Protein AF-A0A016SNQ9-F1 (afdb_monomer_lite)

pLDDT: mean 70.48, std 19.73, range [22.2, 92.62]

Sequence (154 aa):
MNQQQFGVANSLGPFFGTAPMDGIFGLNGFNEYPNLNAPMPSVKHFMDKQQFTVWMNRRVAISKGAIGGYITYGAYDKTNCEPQIYYAPLAVANRWIVNIAGFSIGSFTRTANEHVRLQCLETASQDIKHMFFRPYPTLVQHGLVFQKGFSTIF

Structure (mmCIF, N/CA/C/O backbone):
data_AF-A0A016SNQ9-F1
#
_entry.id   AF-A0A016SNQ9-F1
#
loop_
_atom_site.group_PDB
_atom_site.id
_atom_site.type_symbol
_atom_site.label_atom_id
_atom_site.label_alt_id
_atom_site.label_comp_id
_atom_site.label_asym_id
_atom_site.label_entity_id
_atom_site.label_seq_id
_atom_site.pdbx_PDB_ins_code
_atom_site.Cartn_x
_atom_site.Cartn_y
_atom_site.Cartn_z
_atom_site.occupancy
_atom_site.B_iso_or_equiv
_atom_site.auth_seq_id
_atom_site.auth_comp_id
_atom_site.auth_asym_id
_atom_site.auth_atom_id
_atom_site.pdbx_PDB_model_num
ATOM 1 N N . MET A 1 1 ? -2.974 -7.582 27.290 1.00 40.34 1 MET A N 1
ATOM 2 C CA . MET A 1 1 ? -3.167 -6.521 26.277 1.00 40.34 1 MET A CA 1
ATOM 3 C C . MET A 1 1 ? -1.834 -6.337 25.575 1.00 40.34 1 MET A C 1
ATOM 5 O O . MET A 1 1 ? -0.860 -6.068 26.265 1.00 40.34 1 MET A O 1
ATOM 9 N N . ASN A 1 2 ? -1.754 -6.546 24.261 1.00 60.66 2 ASN A N 1
ATOM 10 C CA . ASN A 1 2 ? -0.506 -6.318 23.528 1.00 60.66 2 ASN A CA 1
ATOM 11 C C . ASN A 1 2 ? -0.362 -4.808 23.297 1.00 60.66 2 ASN A C 1
ATOM 13 O O . ASN A 1 2 ? -1.221 -4.202 22.661 1.00 60.66 2 ASN A O 1
ATOM 17 N N . GLN A 1 3 ? 0.668 -4.192 23.878 1.00 78.88 3 GLN A N 1
ATOM 18 C CA . GLN A 1 3 ? 0.899 -2.751 23.784 1.00 78.88 3 GLN A CA 1
ATOM 19 C C . GLN A 1 3 ? 1.616 -2.425 22.471 1.00 78.88 3 GLN A C 1
ATOM 21 O O . GLN A 1 3 ? 2.783 -2.768 22.296 1.00 78.88 3 GLN A O 1
ATOM 26 N N . GLN A 1 4 ? 0.923 -1.749 21.553 1.00 85.00 4 GLN A N 1
ATOM 27 C CA . GLN A 1 4 ? 1.560 -1.152 20.383 1.00 85.00 4 GLN A CA 1
ATOM 28 C C . GLN A 1 4 ? 2.214 0.174 20.784 1.00 85.00 4 GLN A C 1
ATOM 30 O O . GLN A 1 4 ? 1.562 1.051 21.349 1.00 85.00 4 GLN A O 1
ATOM 35 N N . GLN A 1 5 ? 3.503 0.320 20.484 1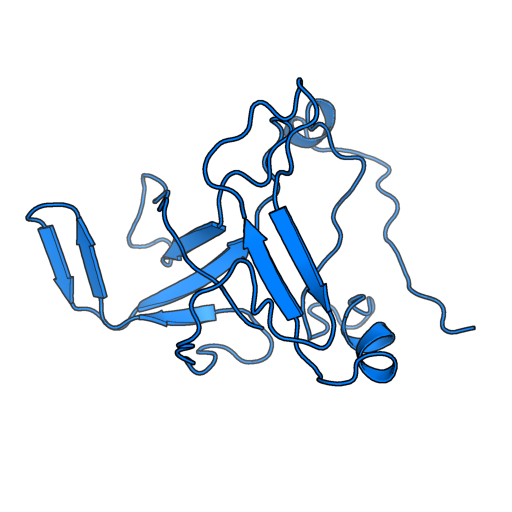.00 87.12 5 GLN A N 1
ATOM 36 C CA . GLN A 1 5 ? 4.227 1.574 20.679 1.00 87.12 5 GLN A CA 1
ATOM 37 C C . GLN A 1 5 ? 3.929 2.538 19.525 1.00 87.12 5 GLN A C 1
ATOM 39 O O . GLN A 1 5 ? 3.880 2.125 18.364 1.00 87.12 5 GLN A O 1
ATOM 44 N N . PHE A 1 6 ? 3.782 3.824 19.842 1.00 85.12 6 PHE A N 1
ATOM 45 C CA . PHE A 1 6 ? 3.631 4.899 18.865 1.00 85.12 6 PHE A CA 1
ATOM 46 C C . PHE A 1 6 ? 4.551 6.062 19.231 1.00 85.12 6 PHE A C 1
ATOM 48 O O . PHE A 1 6 ? 4.751 6.360 20.409 1.00 85.12 6 PHE A O 1
ATOM 55 N N . GLY A 1 7 ? 5.120 6.710 18.216 1.00 86.06 7 GLY A N 1
ATOM 56 C CA . GLY A 1 7 ? 5.853 7.957 18.402 1.00 86.06 7 GLY A CA 1
ATOM 57 C C . GLY A 1 7 ? 4.883 9.131 18.519 1.00 86.06 7 GLY A C 1
ATOM 58 O O . GLY A 1 7 ? 3.954 9.236 17.723 1.00 86.06 7 GLY A O 1
ATOM 59 N N . VAL A 1 8 ? 5.119 10.023 19.482 1.00 89.94 8 VAL A N 1
ATOM 60 C CA . VAL A 1 8 ? 4.399 11.298 19.608 1.00 89.94 8 VAL A CA 1
ATOM 61 C C . VAL A 1 8 ? 5.317 12.406 19.105 1.00 89.94 8 VAL A C 1
ATOM 63 O O . VAL A 1 8 ? 6.408 12.606 19.639 1.00 89.94 8 VAL A O 1
ATOM 66 N N . ALA A 1 9 ? 4.906 13.091 18.038 1.00 88.38 9 ALA A N 1
ATOM 67 C CA . ALA A 1 9 ? 5.702 14.151 17.436 1.00 88.38 9 ALA A CA 1
ATOM 68 C C . ALA A 1 9 ? 5.522 15.470 18.205 1.00 88.38 9 ALA A C 1
ATOM 70 O O . ALA A 1 9 ? 4.417 15.991 18.296 1.00 88.38 9 ALA A O 1
ATOM 71 N N . ASN A 1 10 ? 6.624 16.036 18.705 1.00 92.62 10 ASN A N 1
ATOM 72 C CA . ASN A 1 10 ? 6.641 17.360 19.353 1.00 92.62 10 ASN A CA 1
ATOM 73 C C . ASN A 1 10 ? 6.972 18.501 18.377 1.00 92.62 10 ASN A C 1
ATOM 75 O O . ASN A 1 10 ? 6.979 19.670 18.748 1.00 92.62 10 ASN A O 1
ATOM 79 N N . SER A 1 11 ? 7.311 18.157 17.137 1.00 90.94 11 SER A N 1
ATOM 80 C CA . SER A 1 11 ? 7.607 19.091 16.059 1.00 90.94 11 SER A CA 1
ATOM 81 C C . SER A 1 11 ? 7.213 18.446 14.739 1.00 90.94 11 SER A C 1
ATOM 83 O O . SER A 1 11 ? 7.412 17.243 14.545 1.00 90.94 11 SER A O 1
ATOM 85 N N . LEU A 1 12 ? 6.641 19.246 13.846 1.00 86.81 12 LEU A N 1
ATOM 86 C CA . LEU A 1 12 ? 6.152 18.816 12.546 1.00 86.81 12 LEU A CA 1
ATOM 87 C C . LEU A 1 12 ? 6.875 19.597 11.451 1.00 86.81 12 LEU A C 1
ATOM 89 O O . LEU A 1 12 ? 7.031 20.815 11.533 1.00 86.81 12 LEU A O 1
ATOM 93 N N . GLY A 1 13 ? 7.300 18.894 10.401 1.00 85.19 13 GLY A N 1
ATOM 94 C CA . GLY A 1 13 ? 7.767 19.553 9.184 1.00 85.19 13 GLY A CA 1
ATOM 95 C C . GLY A 1 13 ? 6.623 20.332 8.512 1.00 85.19 13 GLY A C 1
ATOM 96 O O . GLY A 1 13 ? 5.469 19.920 8.645 1.00 85.19 13 GLY A O 1
ATOM 97 N N . PRO A 1 14 ? 6.908 21.399 7.739 1.00 84.62 14 PRO A N 1
ATOM 98 C CA . PRO A 1 14 ? 5.875 22.286 7.188 1.00 84.62 14 PRO A CA 1
ATOM 99 C C . PRO A 1 14 ? 4.747 21.576 6.424 1.00 84.62 14 PRO A C 1
ATOM 101 O O . PRO A 1 14 ? 3.592 21.972 6.525 1.00 84.62 14 PRO A O 1
ATOM 104 N N . PHE A 1 15 ? 5.065 20.490 5.709 1.00 79.69 15 PHE A N 1
ATOM 105 C CA . PHE A 1 15 ? 4.081 19.672 4.992 1.00 79.69 15 PHE A CA 1
ATOM 106 C C . PHE A 1 15 ? 3.012 19.057 5.910 1.00 79.69 15 PHE A C 1
ATOM 108 O O . PHE A 1 15 ? 1.847 18.986 5.535 1.00 79.69 15 PHE A O 1
ATOM 115 N N . PHE A 1 16 ? 3.391 18.622 7.113 1.00 79.56 16 PHE A N 1
ATOM 116 C CA . PHE A 1 16 ? 2.464 17.983 8.048 1.00 79.56 16 PHE A CA 1
ATOM 117 C C . PHE A 1 16 ? 1.517 18.986 8.714 1.00 79.56 16 PHE A C 1
ATOM 119 O O . PHE A 1 16 ? 0.454 18.588 9.164 1.00 79.56 16 PHE A O 1
ATOM 126 N N . GLY A 1 17 ? 1.856 20.281 8.732 1.00 81.06 17 GLY A N 1
ATOM 127 C CA . GLY A 1 17 ? 0.973 21.325 9.265 1.00 81.06 17 GLY A CA 1
ATOM 128 C C . GLY A 1 17 ? -0.248 21.624 8.389 1.00 81.06 17 GLY A C 1
ATOM 129 O O . GLY A 1 17 ? -1.210 22.216 8.867 1.00 81.06 17 GLY A O 1
ATOM 130 N N . THR A 1 18 ? -0.225 21.224 7.114 1.00 80.81 18 THR A N 1
ATOM 131 C CA . THR A 1 18 ? -1.341 21.404 6.168 1.00 80.81 18 THR A CA 1
ATOM 132 C C . THR A 1 18 ? -1.946 20.082 5.705 1.00 80.81 18 THR A C 1
ATOM 134 O O . THR A 1 18 ? -2.911 20.078 4.938 1.00 80.81 18 THR A O 1
ATOM 137 N N . ALA A 1 19 ? -1.397 18.956 6.162 1.00 75.88 19 ALA A N 1
ATOM 138 C CA . ALA A 1 19 ? -1.917 17.646 5.832 1.00 75.88 19 ALA A CA 1
ATOM 139 C C . ALA A 1 19 ? -3.241 17.388 6.566 1.00 75.88 19 ALA A C 1
ATOM 141 O O . ALA A 1 19 ? -3.302 17.582 7.775 1.00 75.88 19 ALA A O 1
ATOM 142 N N . PRO A 1 20 ? -4.300 16.915 5.882 1.00 75.06 20 PRO A N 1
ATOM 143 C CA . PRO A 1 20 ? -5.541 16.498 6.509 1.00 75.06 20 PRO A CA 1
ATOM 144 C C . PRO A 1 20 ? -5.375 15.078 7.071 1.00 75.06 20 PRO A C 1
ATOM 146 O O . PRO A 1 20 ? -6.101 14.168 6.686 1.00 75.06 20 PRO A O 1
ATOM 149 N N . MET A 1 21 ? -4.359 14.884 7.912 1.00 77.62 21 MET A N 1
ATOM 150 C CA . MET A 1 21 ? -4.069 13.639 8.615 1.00 77.62 21 MET A CA 1
ATOM 151 C C . MET A 1 21 ? -3.381 13.963 9.942 1.00 77.62 21 MET A C 1
ATOM 153 O O . MET A 1 21 ? -2.516 14.835 9.996 1.00 77.62 21 MET A O 1
ATOM 157 N N . ASP A 1 22 ? -3.721 13.221 10.992 1.00 80.94 22 ASP A N 1
ATOM 158 C CA . ASP A 1 22 ? -3.158 13.439 12.331 1.00 80.94 22 ASP A CA 1
ATOM 159 C C . ASP A 1 22 ? -1.850 12.664 12.563 1.00 80.94 22 ASP A C 1
ATOM 161 O O . ASP A 1 22 ? -1.132 12.892 13.536 1.00 80.94 22 ASP A O 1
ATOM 165 N N . GLY A 1 23 ? -1.517 11.727 11.672 1.00 81.50 23 GLY A N 1
ATOM 166 C CA . GLY A 1 23 ? -0.340 10.879 11.811 1.00 81.50 23 GLY A CA 1
ATOM 167 C C . GLY A 1 23 ? -0.191 9.869 10.681 1.00 81.50 23 GLY A C 1
ATOM 168 O O . GLY A 1 23 ? -0.921 9.896 9.696 1.00 81.50 23 GLY A O 1
ATOM 169 N N . ILE A 1 24 ? 0.786 8.971 10.830 1.00 81.62 24 ILE A N 1
ATOM 170 C CA . ILE A 1 24 ? 1.095 7.926 9.850 1.00 81.62 24 ILE A CA 1
ATOM 171 C C . ILE A 1 24 ? 1.019 6.567 10.535 1.00 81.62 24 ILE A C 1
ATOM 173 O O . ILE A 1 24 ? 1.706 6.323 11.529 1.00 81.62 24 ILE A O 1
ATOM 177 N N . PHE A 1 25 ? 0.245 5.653 9.953 1.00 82.81 25 PHE A N 1
ATOM 178 C CA . PHE A 1 25 ? 0.221 4.254 10.360 1.00 82.81 25 PHE A CA 1
ATOM 179 C C . PHE A 1 25 ? 1.073 3.404 9.410 1.00 82.81 25 PHE A C 1
ATOM 181 O O . PHE A 1 25 ? 0.754 3.234 8.234 1.00 82.81 25 PHE A O 1
ATOM 188 N N . GLY A 1 26 ? 2.192 2.878 9.911 1.00 78.44 26 GLY A N 1
ATOM 189 C CA . GLY A 1 26 ? 3.116 2.073 9.114 1.00 78.44 26 GLY A CA 1
ATOM 190 C C . GLY A 1 26 ? 2.591 0.660 8.848 1.00 78.44 26 GLY A C 1
ATOM 191 O O . GLY A 1 26 ? 2.412 -0.119 9.779 1.00 78.44 26 GLY A O 1
ATOM 192 N N . LEU A 1 27 ? 2.442 0.298 7.571 1.00 80.06 27 LEU A N 1
ATOM 193 C CA . LEU A 1 27 ? 2.021 -1.041 7.124 1.00 80.06 27 LEU A CA 1
ATOM 194 C C . LEU A 1 27 ? 3.203 -1.981 6.816 1.00 80.06 27 LEU A C 1
ATOM 196 O O . LEU A 1 27 ? 3.086 -2.935 6.048 1.00 80.06 27 LEU A O 1
ATOM 200 N N . ASN A 1 28 ? 4.379 -1.712 7.380 1.00 76.31 28 ASN A N 1
ATOM 201 C CA . ASN A 1 28 ? 5.527 -2.599 7.218 1.00 76.31 28 ASN A CA 1
ATOM 202 C C . ASN A 1 28 ? 5.288 -3.900 7.988 1.00 76.31 28 ASN A C 1
ATOM 204 O O . ASN A 1 28 ? 5.091 -3.871 9.200 1.00 76.31 28 ASN A O 1
ATOM 208 N N . GLY A 1 29 ? 5.370 -5.042 7.299 1.00 74.88 29 GLY A N 1
ATOM 209 C CA . GLY A 1 29 ? 5.317 -6.374 7.920 1.00 74.88 29 GLY A CA 1
ATOM 210 C C . GLY A 1 29 ? 6.563 -6.728 8.746 1.00 74.88 29 GLY A C 1
ATOM 211 O O . GLY A 1 29 ? 6.655 -7.821 9.296 1.00 74.88 29 GLY A O 1
ATOM 212 N N . PHE A 1 30 ? 7.527 -5.813 8.825 1.00 79.25 30 PHE A N 1
ATOM 213 C CA . PHE A 1 30 ? 8.840 -5.983 9.434 1.00 79.25 30 PHE A CA 1
ATOM 214 C C . PHE A 1 30 ? 9.200 -4.755 10.275 1.00 79.25 30 PHE A C 1
ATOM 216 O O . PHE A 1 30 ? 8.778 -3.632 9.991 1.00 79.25 30 PHE A O 1
ATOM 223 N N . ASN A 1 31 ? 10.025 -4.974 11.296 1.00 80.88 31 ASN A N 1
ATOM 224 C CA . ASN A 1 31 ? 10.579 -3.900 12.109 1.00 80.88 31 ASN A CA 1
ATOM 225 C C . ASN A 1 31 ? 11.762 -3.271 11.371 1.00 80.88 31 ASN A C 1
ATOM 227 O O . ASN A 1 31 ? 12.796 -3.909 11.186 1.00 80.88 31 ASN A O 1
ATOM 231 N N . GLU A 1 32 ? 11.607 -2.020 10.944 1.00 73.94 32 GLU A N 1
ATOM 232 C CA . GLU A 1 32 ? 12.691 -1.262 10.306 1.00 73.94 32 GLU A CA 1
ATOM 233 C C . GLU A 1 32 ? 13.716 -0.757 11.335 1.00 73.94 32 GLU A C 1
ATOM 235 O O . GLU A 1 32 ? 14.891 -0.594 11.012 1.00 73.94 32 GLU A O 1
ATOM 240 N N . TYR A 1 33 ? 13.288 -0.572 12.589 1.00 77.19 33 TYR A N 1
ATOM 241 C CA . TYR A 1 33 ? 14.124 -0.091 13.685 1.00 77.19 33 TYR A CA 1
ATOM 242 C C . TYR A 1 33 ? 14.162 -1.108 14.836 1.00 77.19 33 TYR A C 1
ATOM 244 O O . TYR A 1 33 ? 13.114 -1.645 15.194 1.00 77.19 33 TYR A O 1
ATOM 252 N N . PRO A 1 34 ? 15.325 -1.342 15.476 1.00 78.50 34 PRO A N 1
ATOM 253 C CA . PRO A 1 34 ? 15.452 -2.342 16.543 1.00 78.50 34 PRO A CA 1
ATOM 254 C C . PRO A 1 34 ? 14.572 -2.070 17.769 1.00 78.50 34 PRO A C 1
ATOM 256 O O . PRO A 1 34 ? 14.089 -3.000 18.404 1.00 78.50 34 PRO A O 1
ATOM 259 N N . ASN A 1 35 ? 14.356 -0.790 18.088 1.00 82.06 35 ASN A N 1
ATOM 260 C CA . ASN A 1 35 ? 13.697 -0.354 19.323 1.00 82.06 35 ASN A CA 1
ATOM 261 C C . ASN A 1 35 ? 12.247 0.106 19.108 1.00 82.06 35 ASN A C 1
ATOM 263 O O . ASN A 1 35 ? 11.654 0.685 20.015 1.00 82.06 35 ASN A O 1
ATOM 267 N N . LEU A 1 36 ? 11.692 -0.092 17.909 1.00 79.69 36 LEU A N 1
ATOM 268 C CA . LEU A 1 36 ? 10.321 0.293 17.596 1.00 79.69 36 LEU A CA 1
ATOM 269 C C . LEU A 1 36 ? 9.654 -0.794 16.760 1.00 79.69 36 LEU A C 1
ATOM 271 O O . LEU A 1 36 ? 9.965 -0.976 15.582 1.00 79.69 36 LEU A O 1
ATOM 275 N N . ASN A 1 37 ? 8.713 -1.498 17.385 1.00 85.19 37 ASN A N 1
ATOM 276 C CA . ASN A 1 37 ? 7.942 -2.524 16.700 1.00 85.19 37 ASN A CA 1
ATOM 277 C C . ASN A 1 37 ? 6.929 -1.887 15.747 1.00 85.19 37 ASN A C 1
ATOM 279 O O . ASN A 1 37 ? 6.117 -1.050 16.153 1.00 85.19 37 ASN A O 1
ATOM 283 N N . ALA A 1 38 ? 6.953 -2.315 14.487 1.00 83.12 38 ALA A N 1
ATOM 284 C CA . ALA A 1 38 ? 5.932 -1.946 13.524 1.00 83.12 38 ALA A CA 1
ATOM 285 C C . ALA A 1 38 ? 4.563 -2.516 13.958 1.00 83.12 38 ALA A C 1
ATOM 287 O O . ALA A 1 38 ? 4.511 -3.587 14.572 1.00 83.12 38 ALA A O 1
ATOM 288 N N . PRO A 1 39 ? 3.447 -1.849 13.620 1.00 84.12 39 PRO A N 1
ATOM 289 C CA . PRO A 1 39 ? 2.114 -2.319 13.992 1.00 84.12 39 PRO A CA 1
ATOM 290 C C . PRO A 1 39 ? 1.735 -3.687 13.419 1.00 84.12 39 PRO A C 1
ATOM 292 O O . PRO A 1 39 ? 1.136 -4.507 14.115 1.00 84.12 39 PRO A O 1
ATOM 295 N N . MET A 1 40 ? 2.089 -3.957 12.158 1.00 84.12 40 MET A N 1
ATOM 296 C CA . MET A 1 40 ? 1.632 -5.157 11.443 1.00 84.12 40 MET A CA 1
ATOM 297 C C . MET A 1 40 ? 2.084 -6.480 12.088 1.00 84.12 40 MET A C 1
ATOM 299 O O . MET A 1 40 ? 1.239 -7.362 12.260 1.00 84.12 40 MET A O 1
ATOM 303 N N . PRO A 1 41 ? 3.353 -6.640 12.522 1.00 84.44 41 PRO A N 1
ATOM 304 C CA . PRO A 1 41 ? 3.776 -7.795 13.313 1.00 84.44 41 PRO A CA 1
ATOM 305 C C . PRO A 1 41 ? 2.919 -8.085 14.550 1.00 84.44 41 PRO A C 1
ATOM 307 O O . PRO A 1 41 ? 2.729 -9.255 14.879 1.00 84.44 41 PRO A O 1
ATOM 310 N N . SER A 1 42 ? 2.396 -7.053 15.217 1.00 84.56 42 SER A N 1
ATOM 311 C CA . SER A 1 42 ? 1.558 -7.192 16.414 1.00 84.56 42 SER A CA 1
ATOM 312 C C . SER A 1 42 ? 0.150 -7.690 16.080 1.00 84.56 42 SER A C 1
ATOM 314 O O . SER A 1 42 ? -0.436 -8.451 16.852 1.00 84.56 42 SER A O 1
ATOM 316 N N . VAL A 1 43 ? -0.398 -7.282 14.929 1.00 85.00 43 VAL A N 1
ATOM 317 C CA . VAL A 1 43 ? -1.775 -7.613 14.526 1.00 85.00 43 VAL A CA 1
ATOM 318 C C . VAL A 1 43 ? -1.895 -8.882 13.682 1.00 85.00 43 VAL A C 1
ATOM 320 O O . VAL A 1 43 ? -2.992 -9.420 13.564 1.00 85.00 43 VAL A O 1
ATOM 323 N N . L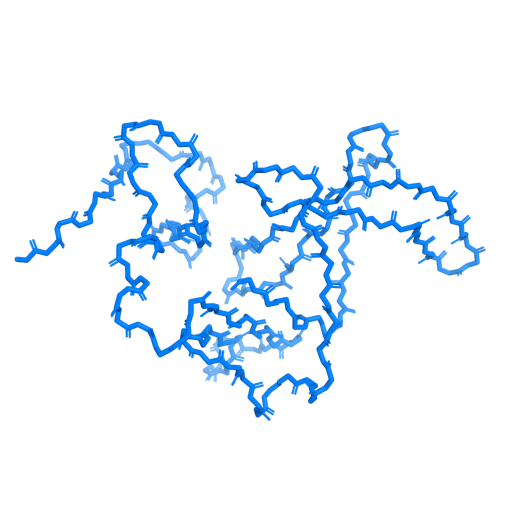YS A 1 44 ? -0.786 -9.417 13.151 1.00 82.69 44 LYS A N 1
ATOM 324 C CA . LYS A 1 44 ? -0.782 -10.617 12.288 1.00 82.69 44 LYS A CA 1
ATOM 325 C C . LYS A 1 44 ? -1.474 -11.840 12.904 1.00 82.69 44 LYS A C 1
ATOM 327 O O . LYS A 1 44 ? -1.985 -12.679 12.178 1.00 82.69 44 LYS A O 1
ATOM 332 N N . HIS A 1 45 ? -1.476 -11.951 14.235 1.00 84.44 45 HIS A N 1
ATOM 333 C CA . HIS A 1 45 ? -2.084 -13.070 14.962 1.00 84.44 45 HIS A CA 1
ATOM 334 C C . HIS A 1 45 ? -3.617 -13.031 14.968 1.00 84.44 45 HIS A C 1
ATOM 336 O O . HIS A 1 45 ? -4.245 -14.039 15.271 1.00 84.44 45 HIS A O 1
ATOM 342 N N . PHE A 1 46 ? -4.207 -11.883 14.631 1.00 86.38 46 PHE A N 1
ATOM 343 C CA . PHE A 1 46 ? -5.653 -11.692 14.525 1.00 86.38 46 PHE A CA 1
ATOM 344 C C . PHE A 1 46 ? -6.149 -11.778 13.075 1.00 86.38 46 PHE A C 1
ATOM 346 O O . PHE A 1 46 ? -7.305 -11.468 12.808 1.00 86.38 46 PHE A O 1
ATOM 353 N N . MET A 1 47 ? -5.276 -12.145 12.134 1.00 86.38 47 MET A N 1
ATOM 354 C CA . MET A 1 47 ? -5.593 -12.216 10.713 1.00 86.38 47 MET A CA 1
ATOM 355 C C . MET A 1 47 ? -5.644 -13.669 10.250 1.00 86.38 47 MET A C 1
ATOM 357 O O . MET A 1 47 ? -4.691 -14.417 10.467 1.00 86.38 47 MET A O 1
ATOM 361 N N . ASP A 1 48 ? -6.710 -14.040 9.539 1.00 88.56 48 ASP A N 1
ATOM 362 C CA . ASP A 1 48 ? -6.866 -15.385 8.961 1.00 88.56 48 ASP A CA 1
ATOM 363 C C . ASP A 1 48 ? -5.730 -15.733 7.989 1.00 88.56 48 ASP A C 1
ATOM 365 O O . ASP A 1 48 ? -5.284 -16.878 7.897 1.00 88.56 48 ASP A O 1
ATOM 369 N N . LYS A 1 49 ? -5.238 -14.726 7.260 1.00 84.62 49 LYS A N 1
ATOM 370 C CA . LYS A 1 49 ? -4.041 -14.807 6.422 1.00 84.62 49 LYS A CA 1
ATOM 371 C C . LYS A 1 49 ? -3.075 -13.696 6.802 1.00 84.62 49 LYS A C 1
ATOM 373 O O . LYS A 1 49 ? -3.485 -12.567 7.034 1.00 84.62 49 LYS A O 1
ATOM 378 N N . GLN A 1 50 ? -1.779 -13.978 6.804 1.00 85.31 50 GLN A N 1
ATOM 379 C CA . GLN A 1 50 ? -0.749 -12.975 7.096 1.00 85.31 50 GLN A CA 1
ATOM 380 C C . GLN A 1 50 ? -0.486 -12.084 5.874 1.00 85.31 50 GLN A C 1
ATOM 382 O O . GLN A 1 50 ? 0.592 -12.120 5.297 1.00 85.31 50 GLN A O 1
ATOM 387 N N . GLN A 1 51 ? -1.508 -11.340 5.457 1.00 83.56 51 GLN A N 1
ATOM 388 C CA . GLN A 1 51 ? -1.480 -10.432 4.315 1.00 83.56 51 GLN A CA 1
ATOM 389 C C . GLN A 1 51 ? -2.470 -9.284 4.518 1.00 83.56 51 GLN A C 1
ATOM 391 O O . GLN A 1 51 ? -3.440 -9.398 5.279 1.00 83.56 51 GLN A O 1
ATOM 396 N N . PHE A 1 52 ? -2.284 -8.215 3.758 1.00 84.44 52 PHE A N 1
ATOM 397 C CA . PHE A 1 52 ? -3.294 -7.187 3.561 1.00 84.44 52 PHE A CA 1
ATOM 398 C C . PHE A 1 52 ? -3.393 -6.783 2.087 1.00 84.44 52 PHE A C 1
ATOM 400 O O . PHE A 1 52 ? -2.449 -6.913 1.308 1.00 84.44 52 PHE A O 1
ATOM 407 N N . THR A 1 53 ? -4.568 -6.297 1.698 1.00 83.62 53 THR A N 1
ATOM 408 C CA . THR A 1 53 ? -4.830 -5.770 0.354 1.00 83.62 53 THR A CA 1
ATOM 409 C C . THR A 1 53 ? -5.155 -4.291 0.460 1.00 83.62 53 THR A C 1
ATOM 411 O O . THR A 1 53 ? -5.989 -3.911 1.280 1.00 83.62 53 THR A O 1
ATOM 414 N N . VAL A 1 54 ? -4.512 -3.461 -0.362 1.00 84.00 54 VAL A N 1
ATOM 415 C CA . VAL A 1 54 ? -4.822 -2.031 -0.461 1.00 84.00 54 VAL A CA 1
ATOM 416 C C . VAL A 1 54 ? -5.481 -1.763 -1.804 1.00 84.00 54 VAL A C 1
ATOM 418 O O . VAL A 1 54 ? -4.864 -1.943 -2.854 1.00 84.00 54 VAL A O 1
ATOM 421 N N . TRP A 1 55 ? -6.721 -1.291 -1.760 1.00 82.56 55 TRP A N 1
ATOM 422 C CA . TRP A 1 55 ? -7.419 -0.753 -2.916 1.00 82.56 55 TRP A CA 1
ATOM 423 C C . TRP A 1 55 ? -7.574 0.757 -2.762 1.00 82.56 55 TRP A C 1
ATOM 425 O O . TRP A 1 55 ? -7.972 1.252 -1.709 1.00 82.56 55 TRP A O 1
ATOM 435 N N . MET A 1 56 ? -7.275 1.502 -3.823 1.00 78.81 56 MET A N 1
ATOM 436 C CA . MET A 1 56 ? -7.385 2.960 -3.837 1.00 78.81 56 MET A CA 1
ATOM 437 C C . MET A 1 56 ? -8.292 3.379 -4.983 1.00 78.81 56 MET A C 1
ATOM 439 O O . MET A 1 56 ? -8.072 3.004 -6.141 1.00 78.81 56 MET A O 1
ATOM 443 N N . ASN A 1 57 ? -9.301 4.182 -4.669 1.00 77.44 57 ASN A N 1
ATOM 444 C CA . ASN A 1 57 ? -10.238 4.656 -5.666 1.00 77.44 57 ASN A CA 1
ATOM 445 C C . ASN A 1 57 ? -9.587 5.739 -6.540 1.00 77.44 57 ASN A C 1
ATOM 447 O O . ASN A 1 57 ? -8.831 6.589 -6.077 1.00 77.44 57 ASN A O 1
ATOM 451 N N . ARG A 1 58 ? -9.873 5.722 -7.844 1.00 68.62 58 ARG A N 1
ATOM 452 C CA . ARG A 1 58 ? -9.111 6.501 -8.831 1.00 68.62 58 ARG A CA 1
ATOM 453 C C . ARG A 1 58 ? -9.397 8.003 -8.773 1.00 68.62 58 ARG A C 1
ATOM 455 O O . ARG A 1 58 ? -8.548 8.783 -9.212 1.00 68.62 58 ARG A O 1
ATOM 462 N N . ARG A 1 59 ? -10.594 8.396 -8.324 1.00 61.47 59 ARG A N 1
ATOM 463 C CA . ARG A 1 59 ? -11.083 9.782 -8.241 1.00 61.47 59 ARG A CA 1
ATOM 464 C C . ARG A 1 59 ? -12.294 9.828 -7.328 1.00 61.47 59 ARG A C 1
ATOM 466 O O . ARG A 1 59 ? -13.310 9.221 -7.655 1.00 61.47 59 ARG A O 1
ATOM 473 N N . VAL A 1 60 ? -12.236 10.611 -6.265 1.00 55.81 60 VAL A N 1
ATOM 474 C CA . VAL A 1 60 ? -13.423 10.874 -5.459 1.00 55.81 60 VAL A CA 1
ATOM 475 C C . VAL A 1 60 ? -13.464 12.329 -5.046 1.00 55.81 60 VAL A C 1
ATOM 477 O O . VAL A 1 60 ? -12.465 12.912 -4.645 1.00 55.81 60 VAL A O 1
ATOM 480 N N . ALA A 1 61 ? -14.650 12.923 -5.146 1.00 58.38 61 ALA A N 1
ATOM 481 C CA . ALA A 1 61 ? -14.964 14.116 -4.382 1.00 58.38 61 ALA A CA 1
ATOM 482 C C . ALA A 1 61 ? -15.155 13.670 -2.924 1.00 58.38 61 ALA A C 1
ATOM 484 O O . ALA A 1 61 ? -16.288 13.537 -2.470 1.00 58.38 61 ALA A O 1
ATOM 485 N N . ILE A 1 62 ? -14.063 13.352 -2.217 1.00 58.88 62 ILE A N 1
ATOM 486 C CA . ILE A 1 62 ? -14.111 12.874 -0.822 1.00 58.88 62 ILE A CA 1
ATOM 487 C C . ILE A 1 62 ? -14.801 13.910 0.072 1.00 58.88 62 ILE A C 1
ATOM 489 O O . ILE A 1 62 ? -15.584 13.550 0.946 1.00 58.88 62 ILE A O 1
ATOM 493 N N . SER A 1 63 ? -14.665 15.198 -0.263 1.00 59.69 63 SER A N 1
ATOM 494 C CA . SER A 1 63 ? -15.424 16.309 0.329 1.00 59.69 63 SER A CA 1
ATOM 495 C C . SER A 1 63 ? -16.954 16.197 0.204 1.00 59.69 63 SER A C 1
ATOM 497 O O . SER A 1 63 ? -17.672 16.945 0.861 1.00 59.69 63 SER A O 1
ATOM 499 N N . LYS A 1 64 ? -17.467 15.269 -0.614 1.00 63.19 64 LYS A N 1
ATOM 500 C CA . LYS A 1 64 ? -18.892 14.939 -0.776 1.00 63.19 64 LYS A CA 1
ATOM 501 C C . LYS A 1 64 ? -19.259 13.553 -0.217 1.00 63.19 64 LYS A C 1
ATOM 503 O O . LYS A 1 64 ? -20.327 13.042 -0.537 1.00 63.19 64 LYS A O 1
ATOM 508 N N . GLY A 1 65 ? -18.386 12.939 0.589 1.00 65.50 65 GLY A N 1
ATOM 509 C CA . GLY A 1 65 ? -18.650 11.674 1.289 1.00 65.50 65 GLY A CA 1
ATOM 510 C C . GLY A 1 65 ? -18.368 10.401 0.484 1.00 65.50 65 GLY A C 1
ATOM 511 O O . GLY A 1 65 ? -18.860 9.333 0.838 1.00 65.50 65 GLY A O 1
ATOM 512 N N . ALA A 1 66 ? -17.607 10.487 -0.607 1.00 74.31 66 ALA A N 1
ATOM 513 C CA . ALA A 1 66 ? -17.285 9.321 -1.427 1.00 74.31 66 ALA A CA 1
ATOM 514 C C . ALA A 1 66 ? -16.074 8.528 -0.886 1.00 74.31 66 ALA A C 1
ATOM 516 O O . ALA A 1 66 ? -15.153 9.099 -0.307 1.00 74.31 66 ALA A O 1
ATOM 517 N N . ILE A 1 67 ? -16.064 7.207 -1.103 1.00 79.38 67 ILE A N 1
ATOM 518 C CA . ILE A 1 67 ? -15.042 6.282 -0.578 1.00 79.38 67 ILE A CA 1
ATOM 519 C C . ILE A 1 67 ? -13.705 6.432 -1.326 1.00 79.38 67 ILE A C 1
ATOM 521 O O . ILE A 1 67 ? -13.636 6.212 -2.540 1.00 79.38 67 ILE A O 1
ATOM 525 N N . GLY A 1 68 ? -12.640 6.752 -0.582 1.00 76.38 68 GLY A N 1
ATOM 526 C CA . GLY A 1 68 ? -11.265 6.918 -1.083 1.00 76.38 68 GLY A CA 1
ATOM 527 C C . GLY A 1 68 ? -10.486 5.631 -1.327 1.00 76.38 68 GLY A C 1
ATOM 528 O O . GLY A 1 68 ? -9.598 5.603 -2.177 1.00 76.38 68 GLY A O 1
ATOM 529 N N . GLY A 1 69 ? -10.826 4.553 -0.630 1.00 80.38 69 GLY A N 1
ATOM 530 C CA . GLY A 1 69 ? -10.104 3.293 -0.715 1.00 80.38 69 GLY A CA 1
ATOM 531 C C . GLY A 1 69 ? -10.477 2.347 0.418 1.00 80.38 69 GLY A C 1
ATOM 532 O O . GLY A 1 69 ? -11.254 2.704 1.304 1.00 80.38 69 GLY A O 1
ATOM 533 N N . TYR A 1 70 ? -9.889 1.157 0.387 1.00 81.94 70 TYR A N 1
ATOM 534 C CA . TYR A 1 70 ? -10.025 0.132 1.411 1.00 81.94 70 TYR A CA 1
ATOM 535 C C . TYR A 1 70 ? -8.667 -0.493 1.715 1.00 81.94 70 TYR A C 1
ATOM 537 O O . TYR A 1 70 ? -7.849 -0.713 0.821 1.00 81.94 70 TYR A O 1
ATOM 545 N N . ILE A 1 71 ? -8.455 -0.813 2.990 1.00 85.88 71 ILE A N 1
ATOM 546 C CA . ILE A 1 71 ? -7.399 -1.722 3.427 1.00 85.88 71 ILE A CA 1
ATOM 547 C C . ILE A 1 71 ? -8.095 -2.944 4.015 1.00 85.88 71 ILE A C 1
ATOM 549 O O . ILE A 1 71 ? -8.782 -2.848 5.033 1.00 85.88 71 ILE A O 1
ATOM 553 N N . THR A 1 72 ? -7.933 -4.090 3.364 1.00 84.38 72 THR A N 1
ATOM 554 C CA . THR A 1 72 ? -8.475 -5.368 3.824 1.00 84.38 72 THR A CA 1
ATOM 555 C C . THR A 1 72 ? -7.373 -6.148 4.516 1.00 84.38 72 THR A C 1
ATOM 557 O O . THR A 1 72 ? -6.425 -6.595 3.875 1.00 84.38 72 THR A O 1
ATOM 560 N N . TYR A 1 73 ? -7.502 -6.326 5.825 1.00 87.12 73 TYR A N 1
ATOM 561 C CA . TYR A 1 73 ? -6.594 -7.148 6.620 1.00 87.12 73 TYR A CA 1
ATOM 562 C C . TYR A 1 73 ? -7.035 -8.610 6.596 1.00 87.12 73 TYR A C 1
ATOM 564 O O . TYR A 1 73 ? -8.227 -8.901 6.666 1.00 87.12 73 TYR A O 1
ATOM 572 N N . GLY A 1 74 ? -6.088 -9.542 6.505 1.00 87.75 74 GLY A N 1
ATOM 573 C CA . GLY A 1 74 ? -6.374 -10.972 6.622 1.00 87.75 74 GLY A CA 1
ATOM 574 C C . GLY A 1 74 ? -6.994 -11.638 5.397 1.00 87.75 74 GLY A C 1
ATOM 575 O O . GLY A 1 74 ? -7.187 -12.852 5.399 1.00 87.75 74 GLY A O 1
ATOM 576 N N . ALA A 1 75 ? -7.282 -10.885 4.335 1.00 86.75 75 ALA A N 1
ATOM 577 C CA . ALA A 1 75 ? -7.949 -11.403 3.150 1.00 86.75 75 ALA A CA 1
ATOM 578 C C . ALA A 1 75 ? -7.577 -10.634 1.874 1.00 86.75 75 ALA A C 1
ATOM 580 O O . ALA A 1 75 ? -6.928 -9.586 1.900 1.00 86.75 75 ALA A O 1
ATOM 581 N N . TYR A 1 76 ? -8.007 -11.195 0.743 1.00 83.62 76 TYR A N 1
ATOM 582 C CA . TYR A 1 76 ? -8.050 -10.495 -0.536 1.00 83.62 76 TYR A CA 1
ATOM 583 C C . TYR A 1 76 ? -9.339 -9.698 -0.643 1.00 83.62 76 TYR A C 1
ATOM 585 O O . TYR A 1 76 ? -10.412 -10.227 -0.342 1.00 83.62 76 TYR A O 1
ATOM 593 N N . ASP A 1 77 ? -9.239 -8.470 -1.138 1.00 83.25 77 ASP A N 1
ATOM 594 C CA . ASP A 1 77 ? -10.410 -7.720 -1.572 1.00 83.25 77 ASP A CA 1
ATOM 595 C C . ASP A 1 77 ? -10.894 -8.270 -2.920 1.00 83.25 77 ASP A C 1
ATOM 597 O O . ASP A 1 77 ? -10.413 -7.893 -3.984 1.00 83.25 77 ASP A O 1
ATOM 601 N N . LYS A 1 78 ? -11.839 -9.210 -2.871 1.00 86.44 78 LYS A N 1
ATOM 602 C CA . LYS A 1 78 ? -12.421 -9.831 -4.071 1.00 86.44 78 LYS A CA 1
ATOM 603 C C . LYS A 1 78 ? -13.450 -8.943 -4.776 1.00 86.44 78 LYS A C 1
ATOM 605 O O . LYS A 1 78 ? -13.964 -9.341 -5.816 1.00 86.44 78 LYS A O 1
ATOM 610 N N . THR A 1 79 ? -13.797 -7.804 -4.182 1.00 87.88 79 THR A N 1
ATOM 611 C CA . THR A 1 79 ? -14.837 -6.906 -4.687 1.00 87.88 79 THR A CA 1
ATOM 612 C C . THR A 1 79 ? -14.219 -5.794 -5.518 1.00 87.88 79 THR A C 1
ATOM 614 O O . THR A 1 79 ? -14.720 -5.483 -6.595 1.00 87.88 79 THR A O 1
ATOM 617 N N . ASN A 1 80 ? -13.139 -5.191 -5.018 1.00 83.50 80 ASN A N 1
ATOM 618 C CA . ASN A 1 80 ? -12.552 -4.000 -5.623 1.00 83.50 80 ASN A CA 1
ATOM 619 C C . ASN A 1 80 ? -11.266 -4.275 -6.419 1.00 83.50 80 ASN A C 1
ATOM 621 O O . ASN A 1 80 ? -10.862 -3.430 -7.224 1.00 83.50 80 ASN A O 1
ATOM 625 N N . CYS A 1 81 ? -10.624 -5.429 -6.216 1.00 80.06 81 CYS A N 1
ATOM 626 C CA . CYS A 1 81 ? -9.427 -5.828 -6.954 1.00 80.06 81 CYS A CA 1
ATOM 627 C C . CYS A 1 81 ? -9.741 -6.862 -8.040 1.00 80.06 81 CYS A C 1
ATOM 629 O O . CYS A 1 81 ? -10.712 -7.612 -7.954 1.00 80.06 81 CYS A O 1
ATOM 631 N N . GLU A 1 82 ? -8.879 -6.918 -9.057 1.00 78.88 82 GLU A N 1
ATOM 632 C CA . GLU A 1 82 ? -8.940 -7.954 -10.091 1.00 78.88 82 GLU A CA 1
ATOM 633 C C . GLU A 1 82 ? -8.786 -9.356 -9.469 1.00 78.88 82 GLU A C 1
ATOM 635 O O . GLU A 1 82 ? -8.016 -9.532 -8.517 1.00 78.88 82 GLU A O 1
ATOM 640 N N . PRO A 1 83 ? -9.466 -10.384 -10.010 1.00 77.56 83 PRO A N 1
ATOM 641 C CA . PRO A 1 83 ? -9.409 -11.737 -9.464 1.00 77.56 83 PRO A CA 1
ATOM 642 C C . PRO A 1 83 ? -8.030 -12.381 -9.646 1.00 77.56 83 PRO A C 1
ATOM 644 O O . PRO A 1 83 ? -7.670 -13.293 -8.900 1.00 77.56 83 PRO A O 1
ATOM 647 N N . GLN A 1 84 ? -7.260 -11.925 -10.638 1.00 79.56 84 GLN A N 1
ATOM 648 C CA . GLN A 1 84 ? -5.923 -12.425 -10.908 1.00 79.56 84 GLN A CA 1
ATOM 649 C C . GLN A 1 84 ? -4.866 -11.569 -10.210 1.00 79.56 84 GLN A C 1
ATOM 651 O O . GLN A 1 84 ? -4.749 -10.369 -10.453 1.00 79.56 84 GLN A O 1
ATOM 656 N N . ILE A 1 85 ? -4.054 -12.223 -9.383 1.00 76.00 85 ILE A N 1
ATOM 657 C CA . ILE A 1 85 ? -2.989 -11.600 -8.601 1.00 76.00 85 ILE A CA 1
ATOM 658 C C . ILE A 1 85 ? -1.645 -12.138 -9.077 1.00 76.00 85 ILE A C 1
ATOM 660 O O . ILE A 1 85 ? -1.457 -13.348 -9.207 1.00 76.00 85 ILE A O 1
ATOM 664 N N . TYR A 1 86 ? -0.699 -11.227 -9.285 1.00 79.19 86 TYR A N 1
ATOM 665 C CA . TYR A 1 86 ? 0.680 -11.551 -9.623 1.00 79.19 86 TYR A CA 1
ATOM 666 C C . TYR A 1 86 ? 1.593 -11.193 -8.454 1.00 79.19 86 TYR A C 1
ATOM 668 O O . TYR A 1 86 ? 1.503 -10.096 -7.905 1.00 79.19 86 TYR A O 1
ATOM 676 N N . TYR A 1 87 ? 2.487 -12.112 -8.097 1.00 76.94 87 TYR A N 1
ATOM 677 C CA . TYR A 1 87 ? 3.457 -11.912 -7.025 1.00 76.94 87 TYR A CA 1
ATOM 678 C C . TYR A 1 87 ? 4.838 -11.648 -7.605 1.00 76.94 87 TYR A C 1
ATOM 680 O O . TYR A 1 87 ? 5.252 -12.285 -8.574 1.00 76.94 87 TYR A O 1
ATOM 688 N N . ALA A 1 88 ? 5.567 -10.744 -6.962 1.00 80.25 88 ALA A N 1
ATOM 689 C CA . ALA A 1 88 ? 6.984 -10.529 -7.196 1.00 80.25 88 ALA A CA 1
ATOM 690 C C . ALA A 1 88 ? 7.739 -10.734 -5.876 1.00 80.25 88 ALA A C 1
ATOM 692 O O . ALA A 1 88 ? 7.258 -10.288 -4.830 1.00 80.25 88 ALA A O 1
ATOM 693 N N . PRO A 1 89 ? 8.909 -11.393 -5.891 1.00 83.88 89 PRO A N 1
ATOM 694 C CA . PRO A 1 89 ? 9.727 -11.511 -4.695 1.00 83.88 89 PRO A CA 1
ATOM 695 C C . PRO A 1 89 ? 10.265 -10.138 -4.274 1.00 83.88 89 PRO A C 1
ATOM 697 O O . PRO A 1 89 ? 10.543 -9.273 -5.112 1.00 83.88 89 PRO A O 1
ATOM 700 N N . LEU A 1 90 ? 10.462 -9.955 -2.967 1.00 80.19 90 LEU A N 1
ATOM 701 C CA . LEU A 1 90 ? 11.149 -8.774 -2.453 1.00 80.19 90 LEU A CA 1
ATOM 702 C C . LEU A 1 90 ? 12.608 -8.793 -2.918 1.00 80.19 90 LEU A C 1
ATOM 704 O O . LEU A 1 90 ? 13.323 -9.776 -2.732 1.00 80.19 90 LEU A O 1
ATOM 708 N N . ALA A 1 91 ? 13.056 -7.686 -3.499 1.00 84.38 91 ALA A N 1
ATOM 709 C CA . ALA A 1 91 ? 14.439 -7.486 -3.914 1.00 84.38 91 ALA A CA 1
ATOM 710 C C . ALA A 1 91 ? 15.362 -7.183 -2.726 1.00 84.38 91 ALA A C 1
ATOM 712 O O . ALA A 1 91 ? 16.566 -7.411 -2.801 1.00 84.38 91 ALA A O 1
ATOM 713 N N . VAL A 1 92 ? 14.804 -6.657 -1.631 1.00 83.00 92 VAL A N 1
ATOM 714 C CA . VAL A 1 92 ? 15.537 -6.329 -0.407 1.00 83.00 92 VAL A CA 1
ATOM 715 C C . VAL A 1 92 ? 14.785 -6.905 0.785 1.00 83.00 92 VAL A C 1
ATOM 717 O O . VAL A 1 92 ? 13.598 -6.633 0.963 1.00 83.00 92 VAL A O 1
ATOM 720 N N . ALA A 1 93 ? 15.480 -7.693 1.608 1.00 82.12 93 ALA A N 1
ATOM 721 C CA . ALA A 1 93 ? 14.902 -8.279 2.812 1.00 82.12 93 ALA A CA 1
ATOM 722 C C . ALA A 1 93 ? 14.341 -7.187 3.735 1.00 82.12 93 ALA A C 1
ATOM 724 O O . ALA A 1 93 ? 14.964 -6.140 3.921 1.00 82.12 93 ALA A O 1
ATOM 725 N N . ASN A 1 94 ? 13.172 -7.450 4.322 1.00 78.44 94 ASN A N 1
ATOM 726 C CA . ASN A 1 94 ? 12.496 -6.536 5.244 1.00 78.44 94 ASN A CA 1
ATOM 727 C C . ASN A 1 94 ? 12.276 -5.131 4.657 1.00 78.44 94 ASN A C 1
ATOM 729 O O . ASN A 1 94 ? 12.414 -4.139 5.369 1.00 78.44 94 ASN A O 1
ATOM 733 N N . ARG A 1 95 ? 12.003 -5.024 3.349 1.00 77.25 95 ARG A N 1
ATOM 734 C CA . ARG A 1 95 ? 11.587 -3.779 2.691 1.00 77.25 95 ARG A CA 1
ATOM 735 C C . ARG A 1 95 ? 10.604 -4.088 1.571 1.00 77.25 95 ARG A C 1
ATOM 737 O O . ARG A 1 95 ? 10.805 -5.030 0.812 1.00 77.25 95 ARG A O 1
ATOM 744 N N . TRP A 1 96 ? 9.593 -3.238 1.404 1.00 78.12 96 TRP A N 1
ATOM 745 C CA . TRP A 1 96 ? 8.667 -3.293 0.268 1.00 78.12 96 TRP A CA 1
ATOM 746 C C . TRP A 1 96 ? 9.330 -2.755 -1.010 1.00 78.12 96 TRP A C 1
ATOM 748 O O . TRP A 1 96 ? 8.995 -1.684 -1.517 1.00 78.12 96 TRP A O 1
ATOM 758 N N . ILE A 1 97 ? 10.343 -3.472 -1.490 1.00 81.44 97 ILE A N 1
ATOM 759 C CA . ILE A 1 97 ? 11.100 -3.165 -2.705 1.00 81.44 97 ILE A CA 1
ATOM 760 C C . ILE A 1 97 ? 11.076 -4.411 -3.579 1.00 81.44 97 ILE A C 1
ATOM 762 O O . ILE A 1 97 ? 11.426 -5.489 -3.108 1.00 81.44 97 ILE A O 1
ATOM 766 N N . VAL A 1 98 ? 10.696 -4.260 -4.845 1.00 82.31 98 VAL A N 1
ATOM 767 C CA . VAL A 1 98 ? 10.662 -5.345 -5.838 1.00 82.31 98 VAL A CA 1
ATOM 768 C C . VAL A 1 98 ? 11.547 -4.999 -7.031 1.00 82.31 98 VAL A C 1
ATOM 770 O O . VAL A 1 98 ? 11.858 -3.827 -7.258 1.00 82.31 98 VAL A O 1
ATOM 773 N N . ASN A 1 99 ? 11.955 -6.018 -7.788 1.00 83.88 99 ASN A N 1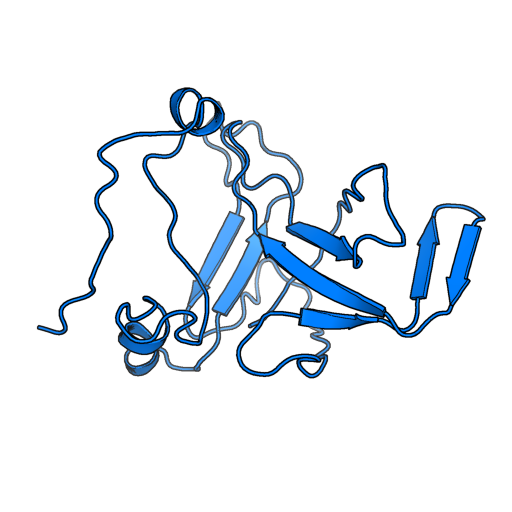
ATOM 774 C CA . ASN A 1 99 ? 12.625 -5.823 -9.070 1.00 83.88 99 ASN A CA 1
ATOM 775 C C . ASN A 1 99 ? 11.587 -5.718 -10.187 1.00 83.88 99 ASN A C 1
ATOM 777 O O . ASN A 1 99 ? 10.694 -6.560 -10.278 1.00 83.88 99 ASN A O 1
ATOM 781 N N . ILE A 1 100 ? 11.737 -4.723 -11.056 1.00 84.25 100 ILE A N 1
ATOM 782 C CA . ILE A 1 100 ? 11.021 -4.654 -12.334 1.00 84.25 100 ILE A CA 1
ATOM 783 C C . ILE A 1 100 ? 11.999 -4.919 -13.476 1.00 84.25 100 ILE A C 1
ATOM 785 O O . ILE A 1 100 ? 13.170 -4.563 -13.379 1.00 84.25 100 ILE A O 1
ATOM 789 N N . ALA A 1 101 ? 11.514 -5.515 -14.566 1.00 87.50 101 ALA A N 1
ATOM 790 C CA . ALA A 1 101 ? 12.317 -5.750 -15.771 1.00 87.50 101 ALA A CA 1
ATOM 791 C C . ALA A 1 101 ? 12.473 -4.492 -16.648 1.00 87.50 101 ALA A C 1
ATOM 793 O O . ALA A 1 101 ? 13.273 -4.464 -17.586 1.00 87.50 101 ALA A O 1
ATOM 794 N N . GLY A 1 102 ? 11.671 -3.462 -16.384 1.00 84.44 102 GLY A N 1
ATOM 795 C CA . GLY A 1 102 ? 11.653 -2.230 -17.153 1.00 84.44 102 GLY A CA 1
ATOM 796 C C . GLY A 1 102 ? 10.319 -1.504 -17.054 1.00 84.44 102 GLY A C 1
ATOM 797 O O . GLY A 1 102 ? 9.381 -1.969 -16.406 1.00 84.44 102 GLY A O 1
ATOM 798 N N . PHE A 1 103 ? 1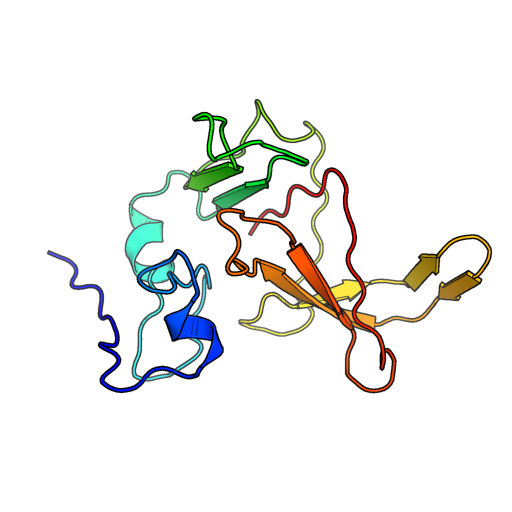0.232 -0.361 -17.724 1.00 84.88 103 PHE A N 1
ATOM 799 C CA . PHE A 1 103 ? 9.008 0.427 -17.834 1.00 84.88 103 PHE A CA 1
ATOM 800 C C . PHE A 1 103 ? 8.879 1.042 -19.228 1.00 84.88 103 PHE A C 1
ATOM 802 O O . PHE A 1 103 ? 9.844 1.117 -19.992 1.00 84.88 103 PHE A O 1
ATOM 809 N N . SER A 1 104 ? 7.670 1.486 -19.567 1.00 84.44 104 SER A N 1
ATOM 810 C CA . SER A 1 104 ? 7.404 2.229 -20.801 1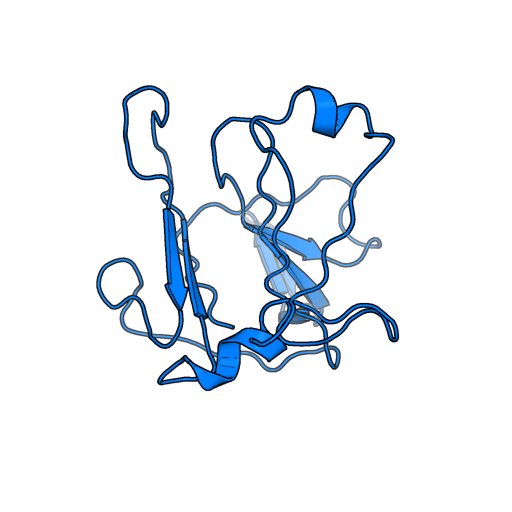.00 84.44 104 SER A CA 1
ATOM 811 C C . SER A 1 104 ? 6.529 3.449 -20.528 1.00 84.44 104 SER A C 1
ATOM 813 O O . SER A 1 104 ? 5.606 3.388 -19.716 1.00 84.44 104 SER A O 1
ATOM 815 N N . ILE A 1 105 ? 6.832 4.559 -21.202 1.00 86.25 105 ILE A N 1
ATOM 816 C CA . ILE A 1 105 ? 6.107 5.832 -21.134 1.00 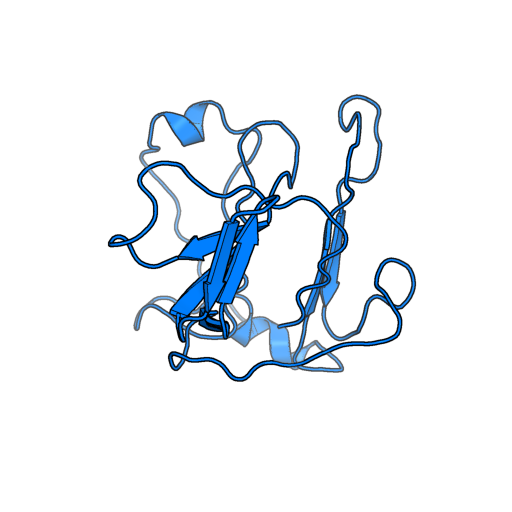86.25 105 ILE A CA 1
ATOM 817 C C . ILE A 1 105 ? 5.908 6.325 -22.567 1.00 86.25 105 ILE A C 1
ATOM 819 O O . ILE A 1 105 ? 6.846 6.796 -23.211 1.00 86.25 105 ILE A O 1
ATOM 823 N N . GLY A 1 106 ? 4.683 6.212 -23.083 1.00 88.62 106 GLY A N 1
ATOM 824 C CA . GLY A 1 106 ? 4.414 6.493 -24.495 1.00 88.62 106 GLY A CA 1
ATOM 825 C C . GLY A 1 106 ? 5.262 5.592 -25.396 1.00 88.62 106 GLY A C 1
ATOM 826 O O . GLY A 1 106 ? 5.212 4.373 -25.263 1.00 88.62 106 GLY A O 1
ATOM 827 N N . SER A 1 107 ? 6.053 6.192 -26.286 1.00 91.56 107 SER A N 1
ATOM 828 C CA . SER A 1 107 ? 6.988 5.481 -27.170 1.00 91.56 107 SER A CA 1
ATOM 829 C C . SER A 1 107 ? 8.356 5.197 -26.542 1.00 91.56 107 SER A C 1
ATOM 831 O O . SER A 1 107 ? 9.179 4.524 -27.157 1.00 91.56 107 SER A O 1
ATOM 833 N N . PHE A 1 108 ? 8.640 5.736 -25.355 1.00 86.38 108 PHE A N 1
ATOM 834 C CA . PHE A 1 108 ? 9.893 5.477 -24.660 1.00 86.38 108 PHE A CA 1
ATOM 835 C C . PHE A 1 108 ? 9.782 4.173 -23.872 1.00 86.38 108 PHE A C 1
ATOM 837 O O . PHE A 1 108 ? 8.925 4.048 -22.998 1.00 86.38 108 PHE A O 1
ATOM 844 N N . THR A 1 109 ? 10.682 3.232 -24.134 1.00 88.00 109 THR A N 1
ATOM 845 C CA . THR A 1 109 ? 10.794 1.975 -23.388 1.00 88.00 109 THR A CA 1
ATOM 846 C C . THR A 1 109 ? 12.193 1.849 -22.826 1.00 88.00 109 THR A C 1
ATOM 848 O O . THR A 1 109 ? 13.183 2.124 -23.505 1.00 88.00 109 THR A O 1
ATOM 851 N N . ARG A 1 110 ? 12.275 1.394 -21.578 1.00 83.12 110 ARG A N 1
ATOM 852 C CA . ARG A 1 110 ? 13.537 1.082 -20.927 1.00 83.12 110 ARG A CA 1
ATOM 853 C C . ARG A 1 110 ? 13.461 -0.290 -20.285 1.00 83.12 110 ARG A C 1
ATOM 855 O O . ARG A 1 110 ? 12.703 -0.489 -19.342 1.00 83.12 110 ARG A O 1
ATOM 862 N N . THR A 1 111 ? 14.276 -1.205 -20.794 1.00 86.62 111 THR A N 1
ATOM 863 C CA . THR A 1 111 ? 14.434 -2.559 -20.260 1.00 86.62 111 THR A CA 1
ATOM 864 C C . THR A 1 111 ? 15.704 -2.601 -19.424 1.00 86.62 111 THR A C 1
ATOM 866 O O . THR A 1 111 ? 16.810 -2.523 -19.953 1.00 86.62 111 THR A O 1
ATOM 869 N N . ALA A 1 112 ? 15.537 -2.659 -18.109 1.00 79.06 112 ALA A N 1
ATOM 870 C CA . ALA A 1 112 ? 16.611 -2.734 -17.131 1.00 79.06 112 ALA A CA 1
ATOM 871 C C . ALA A 1 112 ? 16.060 -3.395 -15.863 1.00 79.06 112 ALA A C 1
ATOM 873 O O . ALA A 1 112 ? 14.922 -3.132 -15.483 1.00 79.06 112 ALA A O 1
ATOM 874 N N . ASN A 1 113 ? 16.860 -4.237 -15.206 1.00 79.88 113 ASN A N 1
ATOM 875 C CA . ASN A 1 113 ? 16.489 -4.792 -13.906 1.00 79.88 113 ASN A CA 1
ATOM 876 C C . ASN A 1 113 ? 16.667 -3.716 -12.837 1.00 79.88 113 ASN A C 1
ATOM 878 O O . ASN A 1 113 ? 17.796 -3.376 -12.484 1.00 79.88 113 ASN A O 1
ATOM 882 N N . GLU A 1 114 ? 15.558 -3.169 -12.343 1.00 80.88 114 GLU A N 1
ATOM 883 C CA . GLU A 1 114 ? 15.583 -2.008 -11.453 1.00 80.88 114 GLU A CA 1
ATOM 884 C C . GLU A 1 114 ? 14.851 -2.270 -10.149 1.00 80.88 114 GLU A C 1
ATOM 886 O O . GLU A 1 114 ? 13.775 -2.869 -10.129 1.00 80.88 114 GLU A O 1
ATOM 891 N N . HIS A 1 115 ? 15.410 -1.748 -9.059 1.00 80.50 115 HIS A N 1
ATOM 892 C CA . HIS A 1 115 ? 14.722 -1.699 -7.780 1.00 80.50 115 HIS A CA 1
ATOM 893 C C . HIS A 1 115 ? 13.663 -0.609 -7.788 1.00 80.50 115 HIS A C 1
ATOM 895 O O . HIS A 1 115 ? 13.950 0.554 -8.091 1.00 80.50 115 HIS A O 1
ATOM 901 N N . VAL A 1 116 ? 12.462 -0.971 -7.351 1.00 75.94 116 VAL A N 1
ATOM 902 C CA . VAL A 1 116 ? 11.390 -0.009 -7.156 1.00 75.94 116 VAL A CA 1
ATOM 903 C C . VAL A 1 116 ? 10.788 -0.169 -5.780 1.00 75.94 116 VAL A C 1
ATOM 905 O O . VAL A 1 116 ? 10.363 -1.255 -5.384 1.00 75.94 116 VAL A O 1
ATOM 908 N N . ARG A 1 117 ? 10.768 0.939 -5.038 1.00 73.12 117 ARG A N 1
ATOM 909 C CA . ARG A 1 117 ? 10.129 0.994 -3.729 1.00 73.12 117 ARG A CA 1
ATOM 910 C C . ARG A 1 117 ? 8.635 1.188 -3.907 1.00 73.12 117 ARG A C 1
ATOM 912 O O . ARG A 1 117 ? 8.211 2.127 -4.580 1.00 73.12 117 ARG A O 1
ATOM 919 N N . LEU A 1 118 ? 7.871 0.331 -3.248 1.00 69.69 118 LEU A N 1
ATOM 920 C CA . LEU A 1 118 ? 6.430 0.437 -3.150 1.00 69.69 118 LEU A CA 1
ATOM 921 C C . LEU A 1 118 ? 6.122 1.322 -1.948 1.00 69.69 118 LEU A C 1
ATOM 923 O O . LEU A 1 118 ? 6.373 0.950 -0.801 1.00 69.69 118 LEU A O 1
ATOM 927 N N . GLN A 1 119 ? 5.638 2.531 -2.213 1.00 61.41 119 GLN A N 1
ATOM 928 C CA . GLN A 1 119 ? 5.233 3.455 -1.166 1.00 61.41 119 GLN A CA 1
ATOM 929 C C . GLN A 1 119 ? 3.795 3.892 -1.418 1.00 61.41 119 GLN A C 1
ATOM 931 O O . GLN A 1 119 ? 3.506 4.587 -2.393 1.00 61.41 119 GLN A O 1
ATOM 936 N N . CYS A 1 120 ? 2.899 3.508 -0.513 1.00 54.00 120 CYS A N 1
ATOM 937 C CA . CYS A 1 120 ? 1.618 4.187 -0.376 1.00 54.00 120 CYS A CA 1
ATOM 938 C C . CYS A 1 120 ? 1.894 5.453 0.434 1.00 54.00 120 CYS A C 1
ATOM 940 O O . CYS A 1 120 ? 2.257 5.359 1.606 1.00 54.00 120 CYS A O 1
ATOM 942 N N . LEU A 1 121 ? 1.825 6.620 -0.204 1.00 48.16 121 LEU A N 1
ATOM 943 C CA . LEU A 1 121 ? 1.907 7.887 0.511 1.00 48.16 121 LEU A CA 1
ATOM 944 C C . LEU A 1 121 ? 0.505 8.486 0.555 1.00 48.16 121 LEU A C 1
ATOM 946 O O . LEU A 1 121 ? -0.092 8.754 -0.487 1.00 48.16 121 LEU A O 1
ATOM 950 N N . GLU A 1 122 ? -0.002 8.713 1.758 1.00 42.81 122 GLU A N 1
ATOM 951 C CA . GLU A 1 122 ? -1.163 9.568 1.962 1.00 42.81 122 GLU A CA 1
ATOM 952 C C . GLU A 1 122 ? -0.689 11.015 1.769 1.00 42.81 122 GLU A C 1
ATOM 954 O O . GLU A 1 122 ? 0.042 11.575 2.585 1.00 42.81 122 GLU A O 1
ATOM 959 N N . THR A 1 123 ? -0.963 11.592 0.598 1.00 35.12 123 THR A N 1
ATOM 960 C CA . THR A 1 123 ? -0.628 12.994 0.329 1.00 35.12 123 THR A CA 1
ATOM 961 C C . THR A 1 123 ? -1.769 13.894 0.762 1.00 35.12 123 THR A C 1
ATOM 963 O O . THR A 1 123 ? -2.921 13.644 0.423 1.00 35.12 123 THR A O 1
ATOM 966 N N . ALA A 1 124 ? -1.379 14.978 1.426 1.00 35.47 124 ALA A N 1
ATOM 967 C CA . ALA A 1 124 ? -2.120 16.034 2.101 1.00 35.47 124 ALA A CA 1
ATOM 968 C C . ALA A 1 124 ? -3.250 16.771 1.338 1.00 35.47 124 ALA A C 1
ATOM 970 O O . ALA A 1 124 ? -3.374 17.988 1.393 1.00 35.47 124 ALA A O 1
ATOM 971 N N . SER A 1 125 ? -4.100 16.064 0.613 1.00 32.47 125 SER A N 1
ATOM 972 C CA . SER A 1 125 ? -5.264 16.628 -0.059 1.00 32.47 125 SER A CA 1
ATOM 973 C C . SER A 1 125 ? -6.398 15.617 0.043 1.00 32.47 125 SER A C 1
ATOM 975 O O . SER A 1 125 ? -6.832 15.089 -0.970 1.00 32.47 125 SER A O 1
ATOM 977 N N . GLN A 1 126 ? -6.834 15.311 1.264 1.00 30.39 126 GLN A N 1
ATOM 978 C CA . GLN A 1 126 ? -7.997 14.465 1.571 1.00 30.39 126 GLN A CA 1
ATOM 979 C C . GLN A 1 126 ? -8.025 13.082 0.908 1.00 30.39 126 GLN A C 1
ATOM 981 O O . GLN A 1 126 ? -9.035 12.405 0.997 1.00 30.39 126 GLN A O 1
ATOM 986 N N . ASP A 1 127 ? -6.942 12.637 0.282 1.00 33.72 127 ASP A N 1
ATOM 987 C CA . ASP A 1 127 ? -6.974 11.540 -0.665 1.00 33.72 127 ASP A CA 1
ATOM 988 C C . ASP A 1 127 ? -5.743 10.649 -0.459 1.00 33.72 127 ASP A C 1
ATOM 990 O O . ASP A 1 127 ? -4.591 11.100 -0.496 1.00 33.72 127 ASP A O 1
ATOM 994 N N . ILE A 1 128 ? -5.986 9.343 -0.425 1.00 39.75 128 ILE A N 1
ATOM 995 C CA . ILE A 1 128 ? -4.996 8.339 -0.805 1.00 39.75 128 ILE A CA 1
ATOM 996 C C . ILE A 1 128 ? -4.776 8.485 -2.327 1.00 39.75 128 ILE A C 1
ATOM 998 O O . ILE A 1 128 ? -5.343 7.744 -3.127 1.00 39.75 128 ILE A O 1
ATOM 1002 N N . LYS A 1 129 ? -4.047 9.520 -2.775 1.00 38.84 129 LYS A N 1
ATOM 1003 C CA . LYS A 1 129 ? -4.008 9.838 -4.218 1.00 38.84 129 LYS A CA 1
ATOM 1004 C C . LYS A 1 129 ? -3.139 8.881 -5.014 1.00 38.84 129 LYS A C 1
ATOM 1006 O O . LYS A 1 129 ? -3.468 8.589 -6.165 1.00 38.84 129 LYS A O 1
ATOM 1011 N N . HIS A 1 130 ? -2.007 8.443 -4.462 1.00 42.50 130 HIS A N 1
ATOM 1012 C CA . HIS A 1 130 ? -0.954 7.849 -5.277 1.00 42.50 130 HIS A CA 1
ATOM 1013 C C . HIS A 1 130 ? -0.130 6.804 -4.518 1.00 42.50 130 HIS A C 1
ATOM 1015 O O . HIS A 1 130 ? 0.516 7.087 -3.510 1.00 42.50 130 HIS A O 1
ATOM 1021 N N . MET A 1 131 ? -0.079 5.598 -5.083 1.00 43.31 131 MET A N 1
ATOM 1022 C CA . MET A 1 131 ? 1.029 4.683 -4.848 1.00 43.31 131 MET A CA 1
ATOM 1023 C C . MET A 1 131 ? 2.167 5.136 -5.749 1.00 43.31 131 MET A C 1
ATOM 1025 O O . MET A 1 131 ? 2.034 5.166 -6.974 1.00 43.31 131 MET A O 1
ATOM 1029 N N . PHE A 1 132 ? 3.272 5.533 -5.134 1.00 49.69 132 PHE A N 1
ATOM 1030 C CA . PHE A 1 132 ? 4.461 5.928 -5.863 1.00 49.69 132 PHE A CA 1
ATOM 1031 C C . PHE A 1 132 ? 5.386 4.729 -5.976 1.00 49.69 132 PHE A C 1
ATOM 1033 O O . PHE A 1 132 ? 5.821 4.152 -4.979 1.00 49.69 132 PHE A O 1
ATOM 1040 N N . PHE A 1 133 ? 5.719 4.407 -7.215 1.00 52.72 133 PHE A N 1
ATOM 1041 C CA . PHE A 1 133 ? 6.869 3.596 -7.554 1.00 52.72 133 PHE A CA 1
ATOM 1042 C C . PHE A 1 133 ? 8.055 4.554 -7.665 1.00 52.72 133 PHE A C 1
ATOM 1044 O O . PHE A 1 133 ? 8.144 5.327 -8.619 1.00 52.72 133 PHE A O 1
ATOM 1051 N N . ARG A 1 134 ? 8.937 4.568 -6.660 1.00 53.62 134 ARG A N 1
ATOM 1052 C CA . ARG A 1 134 ? 10.166 5.375 -6.723 1.00 53.62 134 ARG A CA 1
ATOM 1053 C C . ARG A 1 134 ? 11.322 4.509 -7.235 1.00 53.62 134 ARG A C 1
ATOM 1055 O O . ARG A 1 134 ? 11.771 3.644 -6.474 1.00 53.62 134 ARG A O 1
ATOM 1062 N N . PRO A 1 135 ? 11.799 4.707 -8.479 1.00 53.69 135 PRO A N 1
ATOM 1063 C CA . PRO A 1 135 ? 13.057 4.114 -8.921 1.00 53.69 135 PRO A CA 1
ATOM 1064 C C . PRO A 1 135 ? 14.235 4.756 -8.173 1.00 53.69 135 PRO A C 1
ATOM 1066 O O . PRO A 1 135 ? 14.130 5.875 -7.662 1.00 53.69 135 PRO A O 1
ATOM 1069 N N . TYR A 1 136 ? 15.355 4.038 -8.080 1.00 46.69 136 TYR A N 1
ATOM 1070 C CA . TYR A 1 136 ? 16.573 4.530 -7.424 1.00 46.69 136 TYR A CA 1
ATOM 1071 C C . TYR A 1 136 ? 17.112 5.820 -8.104 1.00 46.69 136 TYR A C 1
ATOM 1073 O O . TYR A 1 136 ? 16.885 6.032 -9.298 1.00 46.69 136 TYR A O 1
ATOM 1081 N N . PRO A 1 137 ? 17.809 6.713 -7.368 1.00 44.97 137 PRO A N 1
ATOM 1082 C CA . PRO A 1 137 ? 17.964 8.132 -7.710 1.00 44.97 137 PRO A CA 1
ATOM 1083 C C . PRO A 1 137 ? 18.826 8.445 -8.938 1.00 44.97 137 PRO A C 1
ATOM 1085 O O . PRO A 1 137 ? 18.882 9.601 -9.342 1.00 44.97 137 PRO A O 1
ATOM 1088 N N . THR A 1 138 ? 19.454 7.462 -9.584 1.00 40.69 138 THR A N 1
ATOM 1089 C CA . THR A 1 138 ? 20.153 7.694 -10.858 1.00 40.69 138 THR A CA 1
ATOM 1090 C C . THR A 1 138 ? 19.205 7.919 -12.036 1.00 40.69 138 THR A C 1
ATOM 1092 O O . THR A 1 138 ? 19.676 8.221 -13.128 1.00 40.69 138 THR A O 1
ATOM 1095 N N . LEU A 1 139 ? 17.886 7.779 -11.842 1.00 44.69 139 LEU A N 1
ATOM 1096 C CA . LEU A 1 139 ? 16.959 7.650 -12.963 1.00 44.69 139 LEU A CA 1
ATOM 1097 C C . LEU A 1 139 ? 15.817 8.636 -13.076 1.00 44.69 139 LEU A C 1
ATOM 1099 O O . LEU A 1 139 ? 15.232 8.723 -14.153 1.00 44.69 139 LEU A O 1
ATOM 1103 N N . VAL A 1 140 ? 15.474 9.382 -12.030 1.00 38.59 140 VAL A N 1
ATOM 1104 C CA . VAL A 1 140 ? 14.285 10.232 -12.096 1.00 38.59 140 VAL A CA 1
ATOM 1105 C C . VAL A 1 140 ? 14.488 11.519 -11.307 1.00 38.59 140 VAL A C 1
ATOM 1107 O O . VAL A 1 140 ? 14.322 11.557 -10.092 1.00 38.59 140 VAL A O 1
ATOM 1110 N N . GLN A 1 141 ? 14.790 12.598 -12.032 1.00 29.38 141 GLN A N 1
ATOM 1111 C CA . GLN A 1 141 ? 14.686 13.970 -11.528 1.00 29.38 141 GLN A CA 1
ATOM 1112 C C . GLN A 1 141 ? 13.209 14.408 -11.398 1.00 29.38 141 GLN A C 1
ATOM 1114 O O . GLN A 1 141 ? 12.910 15.331 -10.648 1.00 29.38 141 GLN A O 1
ATOM 1119 N N . HIS A 1 142 ? 12.265 13.751 -12.086 1.00 27.95 142 HIS A N 1
ATOM 1120 C CA . HIS A 1 142 ? 10.850 14.146 -12.152 1.00 27.95 142 HIS A CA 1
ATOM 1121 C C . HIS A 1 142 ? 9.929 12.973 -11.775 1.00 27.95 142 HIS A C 1
ATOM 1123 O O . HIS A 1 142 ? 9.716 12.069 -12.576 1.00 27.95 142 HIS A O 1
ATOM 1129 N N . GLY A 1 143 ? 9.411 12.968 -10.542 1.00 27.12 143 GLY A N 1
ATOM 1130 C CA . GLY A 1 143 ? 8.640 11.862 -9.959 1.00 27.12 143 GLY A CA 1
ATOM 1131 C C . GLY A 1 143 ? 7.595 11.229 -10.892 1.00 27.12 143 GLY A C 1
ATOM 1132 O O . GLY A 1 143 ? 6.770 11.917 -11.486 1.00 27.12 143 GLY A O 1
ATOM 1133 N N . LEU A 1 144 ? 7.622 9.897 -10.986 1.00 27.03 144 LEU A N 1
ATOM 1134 C CA . LEU A 1 144 ? 6.641 9.110 -11.728 1.00 27.03 144 LEU A CA 1
ATOM 1135 C C . LEU A 1 144 ? 5.392 8.886 -10.870 1.00 27.03 144 LEU A C 1
ATOM 1137 O O . LEU A 1 144 ? 5.453 8.280 -9.800 1.00 27.03 144 LEU A O 1
ATOM 1141 N N . VAL A 1 145 ? 4.255 9.376 -11.362 1.00 28.06 145 VAL A N 1
ATOM 1142 C CA . VAL A 1 145 ? 2.925 9.137 -10.797 1.00 28.06 145 VAL A CA 1
ATOM 1143 C C . VAL A 1 145 ? 2.172 8.231 -11.759 1.00 28.06 145 VAL A C 1
ATOM 1145 O O . VAL A 1 145 ? 1.754 8.676 -12.825 1.00 28.06 145 VAL A O 1
ATOM 1148 N N . PHE A 1 146 ? 1.987 6.961 -11.405 1.00 30.86 146 PHE A N 1
ATOM 1149 C CA . PHE A 1 146 ? 1.138 6.068 -12.190 1.00 30.86 146 PHE A CA 1
ATOM 1150 C C . PHE A 1 146 ? -0.258 5.988 -11.567 1.00 30.86 146 PHE A C 1
ATOM 1152 O O . PHE A 1 146 ? -0.428 5.622 -10.407 1.00 30.86 146 PHE A O 1
ATOM 1159 N N . GLN A 1 147 ? -1.278 6.329 -12.360 1.00 22.20 147 GLN A N 1
ATOM 1160 C CA . GLN A 1 147 ? -2.673 5.988 -12.089 1.00 22.20 147 GLN A CA 1
ATOM 1161 C C . GLN A 1 147 ? -3.084 4.800 -12.962 1.00 22.20 147 GLN A C 1
ATOM 1163 O O . GLN A 1 147 ? -3.158 4.960 -14.179 1.00 22.20 147 GLN A O 1
ATOM 1168 N N . LYS A 1 148 ? -3.447 3.675 -12.333 1.00 27.84 148 LYS A N 1
ATOM 1169 C CA . LYS A 1 148 ? -4.621 2.819 -12.629 1.00 27.84 148 LYS A CA 1
ATOM 1170 C C . LYS A 1 148 ? -4.439 1.440 -11.983 1.00 27.84 148 LYS A C 1
ATOM 1172 O O . LYS A 1 148 ? -3.440 0.788 -12.243 1.00 27.84 148 LYS A O 1
ATOM 1177 N N . GLY A 1 149 ? -5.441 0.990 -11.224 1.00 26.59 149 GLY A N 1
ATOM 1178 C CA . GLY A 1 149 ? -5.775 -0.434 -11.059 1.00 26.59 149 GLY A CA 1
ATOM 1179 C C . GLY A 1 149 ? -4.750 -1.357 -10.393 1.00 26.59 149 GLY A C 1
ATOM 1180 O O . GLY A 1 149 ? -4.926 -2.566 -10.463 1.00 26.59 149 GLY A O 1
ATOM 1181 N N . PHE A 1 150 ? -3.699 -0.840 -9.758 1.00 29.84 150 PHE A N 1
ATOM 1182 C CA . PHE A 1 150 ? -2.760 -1.691 -9.031 1.00 29.84 150 PHE A CA 1
ATOM 1183 C C . PHE A 1 150 ? -3.341 -2.064 -7.667 1.00 29.84 150 PHE A C 1
ATOM 1185 O O . PHE A 1 150 ? -3.365 -1.248 -6.747 1.00 29.84 150 PHE A O 1
ATOM 1192 N N . SER A 1 151 ? -3.809 -3.306 -7.556 1.00 29.55 151 SER A N 1
ATOM 1193 C CA . SER A 1 151 ? -3.918 -3.989 -6.271 1.00 29.55 151 SER A CA 1
ATOM 1194 C C . SER A 1 151 ? -2.514 -4.413 -5.876 1.00 29.55 151 SER A C 1
ATOM 1196 O O . SER A 1 151 ? -1.943 -5.310 -6.497 1.00 29.55 151 SER A O 1
ATOM 1198 N N . THR A 1 152 ? -1.949 -3.769 -4.863 1.00 33.28 152 THR A N 1
ATOM 1199 C CA . THR A 1 152 ? -0.691 -4.237 -4.283 1.00 33.28 152 THR A CA 1
ATOM 1200 C C . THR A 1 152 ? -1.023 -5.011 -3.024 1.00 33.28 152 THR A C 1
ATOM 1202 O O . THR A 1 152 ? -1.653 -4.495 -2.099 1.00 33.28 152 THR A O 1
ATOM 1205 N N . ILE A 1 153 ? -0.654 -6.285 -3.054 1.00 28.88 153 ILE A N 1
ATOM 1206 C CA . ILE A 1 153 ? -0.818 -7.241 -1.967 1.00 28.88 153 ILE A CA 1
ATOM 1207 C C . ILE A 1 153 ? 0.532 -7.397 -1.291 1.00 28.88 153 ILE A C 1
ATOM 1209 O O . ILE A 1 153 ? 1.561 -7.492 -1.967 1.00 28.88 153 ILE A O 1
ATOM 1213 N N . PHE A 1 154 ? 0.490 -7.430 0.034 1.00 40.22 154 PHE A N 1
ATOM 1214 C CA . PHE A 1 154 ? 1.646 -7.470 0.910 1.00 40.22 154 PHE A CA 1
ATOM 1215 C C . PHE A 1 154 ? 1.425 -8.459 2.045 1.00 40.22 154 PHE A C 1
ATOM 1217 O O . PHE A 1 154 ? 0.316 -8.441 2.630 1.00 40.22 154 PHE A O 1
#

Foldseek 3Di:
DDDADDDDDPDDDPQVVLAPDPDDQDPQCDDPDPVHDHPLVVCCVVALASKKKKFADADDPVVVVDDGIDIGGNDDPPPRADPDDDDFDAPDPSFQKGWDQWDDDVPDTDGDGWIWHFDQDRGRDSHSHFGFTDTDPVPDPDGDGDDDRDTDMD

Organism: NCBI:txid53326

InterPro domains:
  IPR001461 Aspartic peptidase A1 [PTHR47966] (2-111)
  IPR021109 Aspartic peptidase domain superfamily [G3DSA:2.40.70.10] (1-130)
  IPR021109 Aspartic peptidase domain superfamily [SSF50630] (3-111)
  IPR033121 Peptidase family A1 domain [PF00026] (2-110)
  IPR033121 Peptidase family A1 domain [PS51767] (1-154)

Radius of gyration: 17.08 Å; chains: 1; bounding box: 39×38×53 Å

Secondary structure (DSSP, 8-state):
------PPPSS--GGGGT-S-S------SS-SBTTB--HHHHHGGG-SSS-EEEEE-S---GGGT---EEEEESS--TTTS-S------BSSTTSSEEEEEEEEETTEEEEEEEEEEEEEEEETTTEEEEEEEEE-TTS-SS-----S---EE-